Protein AF-A0A6A4CPC3-F1 (afdb_monomer)

Nearest PDB structures (foldseek):
  6tg5-assembly1_A  TM=2.763E-01  e=6.542E+00  Pseudomonas fluorescens

Foldseek 3Di:
DVPLVVVLVVLCCVQQLSVQQVKDQPDQQAADADQQDPDPDQVSLVVSLVSNCVRRRIDTDDHDVVSNVVDDSVSSNVSRNVNVVSVVVSVVVVVVVVVVPPDDDDDDD

Radius of gyration: 16.88 Å; Cα contacts (8 Å, |Δi|>4): 111; chains: 1; bounding box: 35×25×64 Å

Solvent-accessible surface area (backbone atoms only — not comparable to full-atom values): 6422 Å² total; per-residue (Å²): 128,62,62,66,59,50,49,48,54,46,44,40,64,70,36,69,66,35,42,53,34,42,54,40,78,75,65,71,74,62,60,84,62,66,78,65,71,94,59,95,44,56,68,57,34,50,51,40,40,51,51,37,32,54,27,41,32,38,41,69,45,92,52,61,65,66,68,59,66,69,48,54,56,64,56,48,46,52,51,37,48,51,49,50,61,61,45,50,66,56,49,59,48,57,59,56,55,56,73,73,62,72,75,90,79,77,89,79,136

Mean predicted aligned error: 9.09 Å

Sequence (109 aa):
MAHLHMELNNFLHEDPVMRTMQLKLLGSLSGPVQAPSSTANKLDAAIELLHLLEEAGFTTGAFDADDLFHLAIDEIRISAESLFNLLKPLRRREASERLLQTPGSLAPD

Structure (mmCIF, N/CA/C/O backbone):
data_AF-A0A6A4CPC3-F1
#
_entry.id   AF-A0A6A4CPC3-F1
#
loop_
_atom_site.group_PDB
_atom_site.id
_atom_site.type_symbol
_atom_site.label_atom_id
_atom_site.label_alt_id
_atom_site.label_comp_id
_atom_site.label_asym_id
_atom_site.label_entity_id
_atom_site.label_seq_id
_atom_site.pdbx_PDB_ins_code
_atom_site.Cartn_x
_atom_site.Cartn_y
_atom_site.Cartn_z
_atom_site.occupancy
_atom_site.B_iso_or_equiv
_atom_site.auth_seq_id
_atom_site.auth_comp_id
_atom_site.auth_asym_id
_atom_site.auth_atom_id
_atom_site.pdbx_PDB_model_num
ATOM 1 N N . MET A 1 1 ? -10.609 15.553 11.667 1.00 52.88 1 MET A N 1
ATOM 2 C CA . MET A 1 1 ? -11.156 14.191 11.855 1.00 52.88 1 MET A CA 1
ATOM 3 C C . MET A 1 1 ? -11.409 13.484 10.526 1.00 52.88 1 MET A C 1
ATOM 5 O O . MET A 1 1 ? -10.961 12.362 10.397 1.00 52.88 1 MET A O 1
ATOM 9 N N . ALA A 1 2 ? -12.012 14.126 9.513 1.00 59.66 2 ALA A N 1
ATOM 10 C CA . ALA A 1 2 ? -12.225 13.506 8.193 1.00 59.66 2 ALA A CA 1
ATOM 11 C C . ALA A 1 2 ? -11.008 13.537 7.240 1.00 59.66 2 ALA A C 1
ATOM 13 O O . ALA A 1 2 ? -10.904 12.671 6.383 1.00 59.66 2 ALA A O 1
ATOM 14 N N . HIS A 1 3 ? -10.079 14.493 7.393 1.00 71.00 3 HIS A N 1
ATOM 15 C CA . HIS A 1 3 ? -8.996 14.687 6.415 1.00 71.00 3 HIS A CA 1
ATOM 16 C C . HIS A 1 3 ? -8.073 13.472 6.282 1.00 71.00 3 HIS A C 1
ATOM 18 O O . HIS A 1 3 ? -7.847 13.030 5.173 1.00 71.00 3 HIS A O 1
ATOM 24 N N . LEU A 1 4 ? -7.599 12.885 7.389 1.00 75.19 4 LEU A N 1
ATOM 25 C CA . LEU A 1 4 ? -6.670 11.746 7.328 1.00 75.19 4 LEU A CA 1
ATOM 26 C C . LEU A 1 4 ? -7.326 10.472 6.776 1.00 75.19 4 LEU A C 1
ATOM 28 O O . LEU A 1 4 ? -6.697 9.744 6.021 1.00 75.19 4 LEU A O 1
ATOM 32 N N . HIS A 1 5 ? -8.593 10.212 7.114 1.00 77.31 5 HIS A N 1
ATOM 33 C CA . HIS A 1 5 ? -9.335 9.091 6.527 1.00 77.31 5 HIS A CA 1
ATOM 34 C C . HIS A 1 5 ? -9.624 9.319 5.040 1.00 77.31 5 HIS A C 1
ATOM 36 O O . HIS A 1 5 ? -9.551 8.380 4.256 1.00 77.31 5 HIS A O 1
ATOM 42 N N . MET A 1 6 ? -9.928 10.559 4.647 1.00 84.12 6 MET A N 1
ATOM 43 C CA . MET A 1 6 ? -10.120 10.936 3.247 1.00 84.12 6 MET A CA 1
ATOM 44 C C . MET A 1 6 ? -8.816 10.832 2.458 1.00 84.12 6 MET A C 1
ATOM 46 O O . MET A 1 6 ? -8.830 10.338 1.343 1.00 84.12 6 MET A O 1
ATOM 50 N N . GLU A 1 7 ? -7.700 11.255 3.041 1.00 87.56 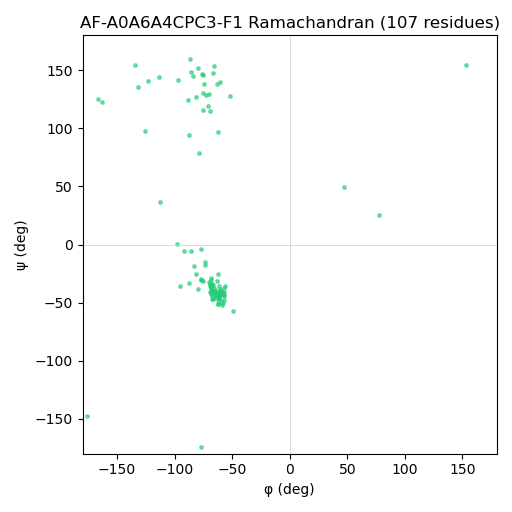7 GLU A N 1
ATOM 51 C CA . GLU A 1 7 ? -6.366 11.211 2.444 1.00 87.56 7 GLU A CA 1
ATOM 52 C C . GLU A 1 7 ? -5.865 9.774 2.306 1.00 87.56 7 GLU A C 1
ATOM 54 O O . GLU A 1 7 ? -5.376 9.406 1.244 1.00 87.56 7 GLU A O 1
ATOM 59 N N . LEU A 1 8 ? -6.103 8.929 3.316 1.00 87.06 8 LEU A N 1
ATOM 60 C CA . LEU A 1 8 ? -5.906 7.487 3.213 1.00 87.06 8 LEU A CA 1
ATOM 61 C C . LEU A 1 8 ? -6.769 6.899 2.092 1.00 87.06 8 LEU A C 1
ATOM 63 O O . LEU A 1 8 ? -6.241 6.225 1.220 1.00 87.06 8 LEU A O 1
ATOM 67 N N . ASN A 1 9 ? -8.075 7.175 2.071 1.00 86.75 9 ASN A N 1
ATOM 68 C CA . ASN A 1 9 ? -8.962 6.648 1.032 1.00 86.75 9 ASN A CA 1
ATOM 69 C C . ASN A 1 9 ? -8.565 7.129 -0.372 1.00 86.75 9 ASN A C 1
ATOM 71 O O . ASN A 1 9 ? -8.591 6.352 -1.318 1.00 86.75 9 ASN A O 1
ATOM 75 N N . ASN A 1 10 ? -8.167 8.395 -0.504 1.00 90.69 10 ASN A N 1
ATOM 76 C CA . ASN A 1 10 ? -7.650 8.959 -1.744 1.00 90.69 10 ASN A CA 1
ATOM 77 C C . ASN A 1 10 ? -6.373 8.237 -2.171 1.00 90.69 10 ASN A C 1
ATOM 79 O O . ASN A 1 10 ? -6.266 7.811 -3.311 1.00 90.69 10 ASN A O 1
ATOM 83 N N . PHE A 1 11 ? -5.442 8.020 -1.243 1.00 90.56 11 PHE A N 1
ATOM 84 C CA . PHE A 1 11 ? -4.211 7.290 -1.512 1.00 90.56 11 PHE A CA 1
ATOM 85 C C . PHE A 1 11 ? -4.477 5.854 -1.988 1.00 90.56 11 PHE A C 1
ATOM 87 O O . PHE A 1 11 ? -3.872 5.424 -2.959 1.00 90.56 11 PHE A O 1
ATOM 94 N N . LEU A 1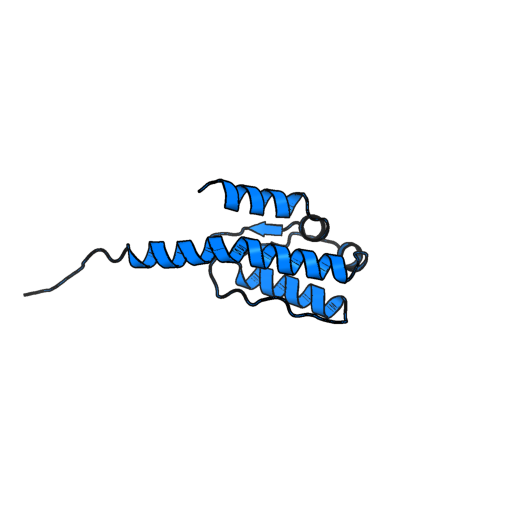 12 ? -5.443 5.143 -1.396 1.00 89.25 12 LEU A N 1
ATOM 95 C CA . LEU A 1 12 ? -5.818 3.795 -1.850 1.00 89.25 12 LEU A CA 1
ATOM 96 C C . LEU A 1 12 ? -6.371 3.760 -3.288 1.00 89.25 12 LEU A C 1
ATOM 98 O O . LEU A 1 12 ? -6.300 2.720 -3.941 1.00 89.25 12 LEU A O 1
ATOM 102 N N . HIS A 1 13 ? -6.939 4.868 -3.771 1.00 88.19 13 HIS A N 1
ATOM 103 C CA . HIS A 1 13 ? -7.514 4.977 -5.114 1.00 88.19 13 HIS A CA 1
ATOM 104 C C . HIS A 1 13 ? -6.551 5.560 -6.159 1.00 88.19 13 HIS A C 1
ATOM 106 O O . HIS A 1 13 ? -6.608 5.149 -7.319 1.00 88.19 13 HIS A O 1
ATOM 112 N N . GLU A 1 14 ? -5.706 6.510 -5.760 1.00 91.06 14 GLU A N 1
ATOM 113 C CA . GLU A 1 14 ? -4.791 7.243 -6.641 1.00 91.06 14 GLU A CA 1
ATOM 114 C C . GLU A 1 14 ? -3.449 6.525 -6.824 1.00 91.06 14 GLU A C 1
ATOM 116 O O . GLU A 1 14 ? -2.848 6.603 -7.895 1.00 91.06 14 GLU A O 1
ATOM 121 N N . ASP A 1 15 ? -2.968 5.826 -5.794 1.00 92.19 15 ASP A N 1
ATOM 122 C CA . ASP A 1 15 ? -1.675 5.157 -5.847 1.00 92.19 15 ASP A CA 1
ATOM 123 C C . ASP A 1 15 ? -1.733 3.913 -6.762 1.00 92.19 15 ASP A C 1
ATOM 125 O O . ASP A 1 15 ? -2.614 3.061 -6.584 1.00 92.19 15 ASP A O 1
ATOM 129 N N . PRO A 1 16 ? -0.811 3.774 -7.737 1.00 91.00 16 PRO A N 1
ATOM 130 C CA . PRO A 1 16 ? -0.810 2.653 -8.675 1.00 91.00 16 PRO A CA 1
ATOM 131 C C . PRO A 1 16 ? -0.731 1.292 -7.983 1.00 91.00 16 PRO A C 1
ATOM 133 O O . PRO A 1 16 ? -1.457 0.374 -8.358 1.00 91.00 16 PRO A O 1
ATOM 136 N N . VAL A 1 17 ? 0.105 1.167 -6.948 1.00 91.94 17 VAL A N 1
ATOM 137 C CA . VAL A 1 17 ? 0.302 -0.082 -6.203 1.00 91.94 17 VAL A CA 1
ATOM 138 C C . VAL A 1 17 ? -0.978 -0.433 -5.446 1.00 91.94 17 VAL A C 1
ATOM 140 O O . VAL A 1 17 ? -1.474 -1.559 -5.544 1.00 91.94 17 VAL A O 1
ATOM 143 N N . MET A 1 18 ? -1.567 0.544 -4.749 1.00 91.88 18 MET A N 1
ATOM 144 C CA . MET A 1 18 ? -2.792 0.330 -3.971 1.00 91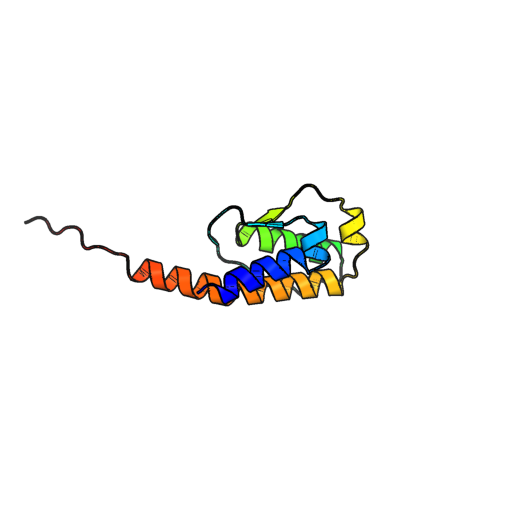.88 18 MET A CA 1
ATOM 145 C C . MET A 1 18 ? -3.990 -0.012 -4.853 1.00 91.88 18 MET A C 1
ATOM 147 O O . MET A 1 18 ? -4.804 -0.875 -4.501 1.00 91.88 18 MET A O 1
ATOM 151 N N . ARG A 1 19 ? -4.070 0.622 -6.026 1.00 90.88 19 ARG A N 1
ATOM 152 C CA . ARG A 1 19 ? -5.108 0.364 -7.018 1.00 90.88 19 ARG A CA 1
ATOM 153 C C . ARG A 1 19 ? -4.975 -1.026 -7.626 1.00 90.88 19 ARG A C 1
ATOM 155 O O . ARG A 1 19 ? -5.987 -1.722 -7.725 1.00 90.88 19 ARG A O 1
ATOM 162 N N . THR A 1 20 ? -3.760 -1.440 -7.987 1.00 91.69 20 THR A N 1
ATOM 163 C CA . THR A 1 20 ? -3.486 -2.789 -8.499 1.00 91.69 20 THR A CA 1
ATOM 164 C C . THR A 1 20 ? -3.934 -3.838 -7.491 1.00 91.69 20 THR A C 1
ATOM 166 O O . THR A 1 20 ? -4.692 -4.736 -7.839 1.00 91.69 20 THR A O 1
ATOM 169 N N . MET A 1 21 ? -3.570 -3.672 -6.217 1.00 90.00 21 MET A N 1
ATOM 170 C CA . MET A 1 21 ? -3.912 -4.620 -5.150 1.00 90.00 21 MET A CA 1
ATOM 171 C C . MET A 1 21 ? -5.367 -4.527 -4.658 1.00 90.00 21 MET A C 1
ATOM 173 O O . MET A 1 21 ? -5.784 -5.328 -3.816 1.00 90.00 21 MET A O 1
ATOM 177 N N . GLN A 1 22 ? -6.145 -3.563 -5.167 1.00 88.31 22 GLN A N 1
ATOM 178 C CA . GLN A 1 22 ? -7.545 -3.312 -4.805 1.00 88.31 22 GLN A CA 1
ATOM 179 C C . GLN A 1 22 ? -7.774 -3.309 -3.290 1.00 88.31 22 GLN A C 1
ATOM 181 O O . GLN A 1 22 ? -8.657 -4.000 -2.769 1.00 88.31 22 GLN A O 1
ATOM 186 N N . LEU A 1 23 ? -6.939 -2.557 -2.579 1.00 87.75 23 LEU A N 1
ATOM 187 C CA . LEU A 1 23 ? -6.942 -2.556 -1.125 1.00 87.75 23 LEU A CA 1
ATOM 188 C C . LEU A 1 23 ? -8.259 -2.050 -0.548 1.00 87.75 23 LEU A C 1
ATOM 190 O O . LEU A 1 23 ? -8.821 -1.046 -0.988 1.00 87.75 23 LEU A O 1
ATOM 194 N N . LYS A 1 24 ? -8.723 -2.730 0.497 1.00 83.38 24 LYS A N 1
ATOM 195 C CA . LYS A 1 24 ? -9.905 -2.340 1.261 1.00 83.38 24 LYS A CA 1
ATOM 196 C C . LYS A 1 24 ? -9.594 -2.379 2.742 1.00 83.38 24 LYS A C 1
ATOM 198 O O . LYS A 1 24 ? -9.001 -3.330 3.246 1.00 83.38 24 LYS A O 1
ATOM 203 N N . LEU A 1 25 ? -10.031 -1.347 3.449 1.00 80.69 25 LEU A N 1
ATOM 204 C CA . LEU A 1 25 ? -9.975 -1.330 4.901 1.00 80.69 25 LEU A CA 1
ATOM 205 C C . LEU A 1 25 ? -11.081 -2.248 5.440 1.00 80.69 25 LEU A C 1
ATOM 207 O O . LEU A 1 25 ? -12.262 -1.985 5.210 1.00 80.69 25 LEU A O 1
ATOM 211 N N . LEU A 1 26 ? -10.705 -3.335 6.118 1.00 71.38 26 LEU A N 1
ATOM 212 C CA . LEU A 1 26 ? -11.658 -4.346 6.592 1.00 71.38 26 LEU A CA 1
ATOM 213 C C . LEU A 1 26 ? -12.319 -3.946 7.928 1.00 71.38 26 LEU A C 1
ATOM 215 O O . LEU A 1 26 ? -13.384 -4.460 8.266 1.00 71.38 26 LEU A O 1
ATOM 219 N N . GLY A 1 27 ? -11.723 -3.005 8.674 1.00 70.44 27 GLY A N 1
ATOM 220 C CA . GLY A 1 27 ? -12.236 -2.519 9.959 1.00 70.44 27 GLY A CA 1
ATOM 221 C C . GLY A 1 27 ? -11.409 -1.376 10.562 1.00 70.44 27 GLY A C 1
ATOM 222 O O . GLY A 1 27 ? -10.861 -0.545 9.844 1.00 70.44 27 GLY A O 1
ATOM 223 N N . SER A 1 28 ? -11.326 -1.311 11.894 1.00 68.50 28 SER A N 1
ATOM 224 C CA . SER A 1 28 ? -10.456 -0.354 12.598 1.00 68.50 28 SER A CA 1
ATOM 225 C C . SER A 1 28 ? -8.987 -0.778 12.522 1.00 68.50 28 SER A C 1
ATOM 227 O O . SER A 1 28 ? -8.688 -1.970 12.590 1.00 68.50 28 SER A O 1
ATOM 229 N N . LEU A 1 29 ? -8.072 0.195 12.451 1.00 71.50 29 LEU A N 1
ATOM 230 C CA . LEU A 1 29 ? -6.625 -0.044 12.444 1.00 71.50 29 LEU A CA 1
ATOM 231 C C . LEU A 1 29 ? -6.198 -0.706 13.764 1.00 71.50 29 LEU A C 1
ATOM 233 O O . LEU A 1 29 ? -6.008 -0.033 14.779 1.00 71.50 29 LEU A O 1
ATOM 237 N N . SER A 1 30 ? -6.066 -2.031 13.770 1.00 60.00 30 SER A N 1
ATOM 238 C CA . SER A 1 30 ? -5.830 -2.813 14.984 1.00 60.00 30 SER A CA 1
ATOM 239 C C . SER A 1 30 ? -4.589 -3.685 14.842 1.00 60.00 30 SER A C 1
ATOM 241 O O . SER A 1 30 ? -4.663 -4.794 14.334 1.00 60.00 30 SER A O 1
ATOM 243 N N . GLY A 1 31 ? -3.465 -3.200 15.366 1.00 65.69 31 GLY A N 1
ATOM 244 C CA . GLY A 1 31 ? -2.202 -3.938 15.394 1.00 65.69 31 GLY A CA 1
ATOM 245 C C . GLY A 1 31 ? -0.995 -2.999 15.408 1.00 65.69 31 GLY A C 1
ATOM 246 O O . GLY A 1 31 ? -1.126 -1.835 15.010 1.00 65.69 31 GLY A O 1
ATOM 247 N N . PRO A 1 32 ? 0.169 -3.421 15.936 1.00 69.62 32 PRO A N 1
ATOM 248 C CA . PRO A 1 32 ? 1.431 -2.730 15.718 1.00 69.62 32 PRO A CA 1
ATOM 249 C C . PRO A 1 32 ? 1.845 -2.904 14.257 1.00 69.62 32 PRO A C 1
ATOM 251 O O . PRO A 1 32 ? 2.134 -4.004 13.830 1.00 69.62 32 PRO A O 1
ATOM 254 N N . VAL A 1 33 ? 1.872 -1.800 13.520 1.00 79.38 33 VAL A N 1
ATOM 255 C CA . VAL A 1 33 ? 2.357 -1.753 12.141 1.00 79.38 33 VAL A CA 1
ATOM 256 C C . VAL A 1 33 ? 3.864 -1.479 12.164 1.00 79.38 33 VAL A C 1
ATOM 258 O O . VAL A 1 33 ? 4.283 -0.491 12.785 1.00 79.38 33 VAL A O 1
ATOM 261 N N . GLN A 1 34 ? 4.655 -2.342 11.537 1.00 82.06 34 GLN A N 1
ATOM 262 C CA . GLN A 1 34 ? 6.094 -2.208 11.314 1.00 82.06 34 GLN A CA 1
ATOM 263 C C . GLN A 1 34 ? 6.369 -1.272 10.130 1.00 82.06 34 GLN A C 1
ATOM 265 O O . GLN A 1 34 ? 5.555 -1.132 9.223 1.00 82.06 34 GLN A O 1
ATOM 270 N N . ALA A 1 35 ? 7.519 -0.596 10.140 1.00 84.56 35 ALA A N 1
ATOM 271 C CA . ALA A 1 35 ? 7.941 0.176 8.976 1.00 84.56 35 ALA A CA 1
ATOM 272 C C . ALA A 1 35 ? 8.438 -0.787 7.884 1.00 84.56 35 ALA A C 1
ATOM 274 O O . ALA A 1 35 ? 9.186 -1.709 8.224 1.00 84.56 35 ALA A O 1
ATOM 275 N N . PRO A 1 36 ? 8.087 -0.567 6.604 1.00 83.12 36 PRO A N 1
ATOM 276 C CA . PRO A 1 36 ? 8.705 -1.313 5.516 1.00 83.12 36 PRO A CA 1
ATOM 277 C C . PRO A 1 36 ? 10.215 -1.043 5.511 1.00 83.12 36 PRO A C 1
ATOM 279 O O . PRO A 1 36 ? 10.671 0.075 5.778 1.00 83.12 36 PRO A O 1
ATOM 282 N N . SER A 1 37 ? 10.998 -2.082 5.257 1.00 81.38 37 SER A N 1
ATOM 283 C CA . SER A 1 37 ? 12.444 -2.019 5.157 1.00 81.38 37 SER A CA 1
ATOM 284 C C . SER A 1 37 ? 12.885 -1.656 3.735 1.00 81.38 37 SER A C 1
ATOM 286 O O . SER A 1 37 ? 12.155 -1.736 2.745 1.00 81.38 37 SER A O 1
ATOM 288 N N . SER A 1 38 ? 14.121 -1.173 3.620 1.00 77.94 38 SER A N 1
ATOM 289 C CA . SER A 1 38 ? 14.719 -0.856 2.325 1.00 77.94 38 SER A CA 1
ATOM 290 C C . SER A 1 38 ? 15.209 -2.143 1.662 1.00 77.94 38 SER A C 1
ATOM 292 O O . SER A 1 38 ? 16.406 -2.436 1.683 1.00 77.94 38 SER A O 1
ATOM 294 N N . THR A 1 39 ? 14.295 -2.908 1.075 1.00 82.69 39 THR A N 1
ATOM 295 C CA . THR A 1 39 ? 14.633 -4.133 0.346 1.00 82.69 39 THR A CA 1
ATOM 296 C C . THR A 1 39 ? 15.231 -3.819 -1.029 1.00 82.69 39 THR A C 1
ATOM 298 O O . THR A 1 39 ? 14.893 -2.828 -1.678 1.00 82.69 39 THR A O 1
ATOM 301 N N . ALA A 1 40 ? 16.164 -4.663 -1.480 1.00 85.69 40 ALA A N 1
ATOM 302 C CA . ALA A 1 40 ? 16.799 -4.548 -2.799 1.00 85.69 40 ALA A CA 1
ATOM 303 C C . ALA A 1 40 ? 16.076 -5.367 -3.887 1.00 85.69 40 ALA A C 1
ATOM 305 O O . ALA A 1 40 ? 16.437 -5.302 -5.061 1.00 85.69 40 ALA A O 1
ATOM 306 N N . ASN A 1 41 ? 15.072 -6.153 -3.496 1.00 89.81 41 ASN A N 1
ATOM 307 C CA . ASN A 1 41 ? 14.361 -7.096 -4.346 1.00 89.81 41 ASN A CA 1
ATOM 308 C C . ASN A 1 41 ? 12.857 -6.792 -4.350 1.00 89.81 41 ASN A C 1
ATOM 310 O O . ASN A 1 41 ? 12.274 -6.486 -3.311 1.00 89.81 41 ASN A O 1
ATOM 314 N N . LYS A 1 42 ? 12.223 -6.917 -5.521 1.00 89.75 42 LYS A N 1
ATOM 315 C CA . LYS A 1 42 ? 10.797 -6.608 -5.709 1.00 89.75 42 LYS A CA 1
ATOM 316 C C . LYS A 1 42 ? 9.886 -7.507 -4.878 1.00 89.75 42 LYS A C 1
ATOM 318 O O . LYS A 1 42 ? 8.925 -7.015 -4.302 1.00 89.75 42 LYS A O 1
ATOM 323 N N . LEU A 1 43 ? 10.185 -8.807 -4.817 1.00 91.31 43 LEU A N 1
ATOM 324 C CA . LEU A 1 43 ? 9.368 -9.749 -4.048 1.00 91.31 43 LEU A CA 1
ATOM 325 C C . LEU A 1 43 ? 9.411 -9.406 -2.559 1.00 91.31 43 LEU A C 1
ATOM 327 O O . LEU A 1 43 ? 8.368 -9.375 -1.921 1.00 91.31 43 LEU A O 1
ATOM 331 N N . ASP A 1 44 ? 10.591 -9.085 -2.034 1.00 91.50 44 ASP A N 1
ATOM 332 C CA . ASP A 1 44 ? 10.738 -8.715 -0.627 1.00 91.50 44 ASP A CA 1
ATOM 333 C C . ASP A 1 44 ? 9.998 -7.401 -0.328 1.00 91.50 44 ASP A C 1
ATOM 335 O O . ASP A 1 44 ? 9.287 -7.320 0.668 1.00 91.50 44 ASP A O 1
ATOM 339 N N . ALA A 1 45 ? 10.062 -6.407 -1.226 1.00 90.94 45 ALA A N 1
ATOM 340 C CA . ALA A 1 45 ? 9.265 -5.180 -1.114 1.00 90.94 45 ALA A CA 1
ATOM 341 C C . ALA A 1 45 ? 7.750 -5.461 -1.102 1.00 90.94 45 ALA A C 1
ATOM 343 O O . ALA A 1 45 ? 7.016 -4.885 -0.301 1.00 90.94 45 ALA A O 1
ATOM 344 N N . ALA A 1 46 ? 7.278 -6.361 -1.970 1.00 90.31 46 ALA A N 1
ATOM 345 C CA . ALA A 1 46 ? 5.870 -6.744 -2.035 1.00 90.31 46 ALA A CA 1
ATOM 346 C C . ALA A 1 46 ? 5.421 -7.531 -0.791 1.00 90.31 46 ALA A C 1
ATOM 348 O O . ALA A 1 46 ? 4.330 -7.290 -0.278 1.00 90.31 46 ALA A O 1
ATOM 349 N N . ILE A 1 47 ? 6.258 -8.439 -0.277 1.00 90.38 47 ILE A N 1
ATOM 350 C CA . ILE A 1 47 ? 5.996 -9.182 0.965 1.00 90.38 47 ILE A CA 1
ATOM 351 C C . ILE A 1 47 ? 5.891 -8.218 2.147 1.00 90.38 47 ILE A C 1
ATOM 353 O O . ILE A 1 47 ? 4.967 -8.328 2.948 1.00 90.38 47 ILE A O 1
ATOM 357 N N . GLU A 1 48 ? 6.795 -7.247 2.249 1.00 90.81 48 GLU A N 1
ATOM 358 C CA . GLU A 1 48 ? 6.730 -6.248 3.313 1.00 90.81 48 GLU A CA 1
ATOM 359 C C . GLU A 1 48 ? 5.494 -5.362 3.220 1.00 90.81 48 GLU A C 1
ATOM 361 O O . GLU A 1 48 ? 4.875 -5.075 4.244 1.00 90.81 48 GLU A O 1
ATOM 366 N N . LEU A 1 49 ? 5.089 -4.977 2.007 1.00 89.50 49 LEU A N 1
ATOM 367 C CA . LEU A 1 49 ? 3.827 -4.278 1.797 1.00 89.50 49 LEU A CA 1
ATOM 368 C C . LEU A 1 49 ? 2.633 -5.136 2.245 1.00 89.50 49 LEU A C 1
ATOM 370 O O . LEU A 1 49 ? 1.745 -4.634 2.925 1.00 89.50 49 LEU A O 1
ATOM 374 N N . LEU A 1 50 ? 2.609 -6.429 1.921 1.00 88.94 50 LEU A N 1
ATOM 375 C CA . LEU A 1 50 ? 1.544 -7.337 2.357 1.00 88.94 50 LEU A CA 1
ATOM 376 C C . LEU A 1 50 ? 1.492 -7.488 3.883 1.00 88.94 50 LEU A C 1
ATOM 378 O O . LEU A 1 50 ? 0.409 -7.392 4.458 1.00 88.94 50 LEU A O 1
ATOM 382 N N . HIS A 1 51 ? 2.640 -7.653 4.545 1.00 88.62 51 HIS A N 1
ATOM 383 C CA . HIS A 1 51 ? 2.702 -7.693 6.009 1.00 88.62 51 HIS A CA 1
ATOM 384 C C . HIS A 1 51 ? 2.209 -6.382 6.635 1.00 88.62 51 HIS A C 1
ATOM 386 O O . HIS A 1 51 ? 1.418 -6.406 7.575 1.00 88.62 51 HIS A O 1
ATOM 392 N N . LEU A 1 52 ? 2.612 -5.234 6.078 1.00 88.50 52 LEU A N 1
ATOM 393 C CA . LEU A 1 52 ? 2.150 -3.913 6.511 1.00 88.50 52 LEU A CA 1
ATOM 394 C C . LEU A 1 52 ? 0.619 -3.800 6.442 1.00 88.50 52 LEU A C 1
ATOM 396 O O . LEU A 1 52 ? -0.013 -3.259 7.351 1.00 88.50 52 LEU A O 1
ATOM 400 N N . LEU A 1 53 ? 0.026 -4.303 5.357 1.00 87.56 53 LEU A N 1
ATOM 401 C CA . LEU A 1 53 ? -1.417 -4.300 5.136 1.00 87.56 53 LEU A CA 1
ATOM 402 C C . LEU A 1 53 ? -2.144 -5.189 6.142 1.00 87.56 53 LEU A C 1
ATOM 404 O O . LEU A 1 53 ? -3.121 -4.740 6.741 1.00 87.56 53 LEU A O 1
ATOM 408 N N . GLU A 1 54 ? -1.647 -6.403 6.365 1.00 84.88 54 GLU A N 1
ATOM 409 C CA . GLU A 1 54 ? -2.200 -7.341 7.341 1.00 84.88 54 GLU A CA 1
ATOM 410 C C . GLU A 1 54 ? -2.169 -6.757 8.763 1.00 84.88 54 GLU A C 1
ATOM 412 O O . GLU A 1 54 ? -3.201 -6.710 9.436 1.00 84.88 54 GLU A O 1
ATOM 417 N N . GLU A 1 55 ? -1.026 -6.213 9.194 1.00 86.06 55 GLU A N 1
ATOM 418 C CA . GLU A 1 55 ? -0.863 -5.582 10.513 1.00 86.06 55 GLU A CA 1
ATOM 419 C C . GLU A 1 55 ? -1.756 -4.349 10.704 1.00 86.06 55 GLU A C 1
ATOM 421 O O . GLU A 1 55 ? -2.177 -4.027 11.820 1.00 86.06 55 GLU A O 1
ATOM 426 N N . ALA A 1 56 ? -2.034 -3.633 9.616 1.00 82.62 56 ALA A N 1
ATOM 427 C CA . ALA A 1 56 ? -2.902 -2.468 9.621 1.00 82.62 56 ALA A CA 1
ATOM 428 C C . ALA A 1 56 ? -4.394 -2.817 9.455 1.00 82.62 56 ALA A C 1
ATOM 430 O O . ALA A 1 56 ? -5.234 -1.928 9.598 1.00 82.62 56 ALA A O 1
ATOM 431 N N . GLY A 1 57 ? -4.748 -4.084 9.214 1.00 85.06 57 GLY A N 1
ATOM 432 C CA . GLY A 1 57 ? -6.135 -4.524 9.035 1.00 85.06 57 GLY A CA 1
ATOM 433 C C . GLY A 1 57 ? -6.720 -4.208 7.653 1.00 85.06 57 GLY A C 1
ATOM 434 O O . GLY A 1 57 ? -7.940 -4.066 7.505 1.00 85.06 57 GLY A O 1
ATOM 435 N N . PHE A 1 58 ? -5.866 -4.076 6.637 1.00 87.38 58 PHE A N 1
ATOM 436 C CA . PHE A 1 58 ? -6.283 -4.041 5.240 1.00 87.38 58 PHE A CA 1
ATOM 437 C C . PHE A 1 58 ? -6.399 -5.451 4.682 1.00 87.38 58 PHE A C 1
ATOM 439 O O . PHE A 1 58 ? -5.657 -6.361 5.040 1.00 87.38 58 PHE A O 1
ATOM 446 N N . THR A 1 59 ? -7.325 -5.606 3.746 1.00 84.69 59 THR A N 1
ATOM 447 C CA . THR A 1 59 ? -7.401 -6.779 2.886 1.00 84.69 59 THR A CA 1
ATOM 448 C C . THR A 1 59 ? -7.094 -6.366 1.455 1.00 84.69 59 THR A C 1
ATOM 450 O O . THR A 1 59 ? -7.449 -5.265 1.022 1.00 84.69 59 THR A O 1
ATOM 453 N N . THR A 1 60 ? -6.420 -7.241 0.722 1.00 86.56 60 THR A N 1
ATOM 454 C CA . THR A 1 60 ? -6.232 -7.102 -0.719 1.00 86.56 60 THR A CA 1
ATOM 455 C C . THR A 1 60 ? -7.452 -7.664 -1.445 1.00 86.56 60 THR A C 1
ATOM 457 O O . THR A 1 60 ? -8.082 -8.625 -0.999 1.00 86.56 60 THR A O 1
ATOM 460 N N . GLY A 1 61 ? -7.819 -7.050 -2.568 1.00 86.62 61 GLY A N 1
ATOM 461 C CA . GLY A 1 61 ? -8.780 -7.649 -3.488 1.00 86.62 61 GLY A CA 1
ATOM 462 C C . GLY A 1 61 ? -8.134 -8.757 -4.321 1.00 86.62 61 GLY A C 1
ATOM 463 O O . GLY A 1 61 ? -6.974 -9.114 -4.130 1.00 86.62 61 GLY A O 1
ATOM 464 N N . ALA A 1 62 ? -8.880 -9.296 -5.283 1.00 87.19 62 ALA A N 1
ATOM 465 C CA . ALA A 1 62 ? -8.274 -10.131 -6.312 1.00 87.19 62 ALA A CA 1
ATOM 466 C C . ALA A 1 62 ? -7.442 -9.236 -7.243 1.00 87.19 62 ALA A C 1
ATOM 468 O O . ALA A 1 62 ? -7.997 -8.334 -7.870 1.00 87.19 62 ALA A O 1
ATOM 469 N N . PHE A 1 63 ? -6.137 -9.483 -7.323 1.00 88.00 63 PHE A N 1
ATOM 470 C CA . PHE A 1 63 ? -5.219 -8.768 -8.208 1.00 88.00 63 PHE A CA 1
ATOM 471 C C . PHE A 1 63 ? -4.292 -9.743 -8.931 1.00 88.00 63 PHE A C 1
ATOM 473 O O . PHE A 1 63 ? -4.047 -10.846 -8.435 1.00 88.00 63 PHE A O 1
ATOM 480 N N . ASP A 1 64 ? -3.793 -9.339 -10.099 1.00 90.69 64 ASP A N 1
ATOM 481 C CA . ASP A 1 64 ? -2.743 -10.078 -10.792 1.00 90.69 64 ASP A CA 1
ATOM 482 C C . ASP A 1 64 ? -1.388 -9.720 -10.177 1.00 90.69 64 ASP A C 1
ATOM 484 O O . ASP A 1 64 ? -1.030 -8.546 -10.048 1.00 90.69 64 ASP A O 1
ATOM 488 N N . ALA A 1 65 ? -0.629 -10.737 -9.775 1.00 89.75 65 ALA A N 1
ATOM 489 C CA . ALA A 1 65 ? 0.719 -10.520 -9.284 1.00 89.75 65 ALA A CA 1
ATOM 490 C C . ALA A 1 65 ? 1.600 -9.899 -10.377 1.00 89.75 65 ALA A C 1
ATOM 492 O O . ALA A 1 65 ? 2.417 -9.042 -10.053 1.00 89.75 65 ALA A O 1
ATOM 493 N N . ASP A 1 66 ? 1.420 -10.267 -11.651 1.00 91.81 66 ASP A N 1
ATOM 494 C CA . ASP A 1 66 ? 2.225 -9.720 -12.747 1.00 91.81 66 ASP A CA 1
ATOM 495 C C . ASP A 1 66 ? 2.064 -8.199 -12.856 1.00 91.81 66 ASP A C 1
ATOM 497 O O . ASP A 1 66 ? 3.067 -7.495 -12.949 1.00 91.81 66 ASP A O 1
ATOM 501 N N . ASP A 1 67 ? 0.842 -7.676 -12.692 1.00 91.62 67 ASP A N 1
ATOM 502 C CA . ASP A 1 67 ? 0.574 -6.231 -12.669 1.00 91.62 67 ASP A CA 1
ATOM 503 C C . ASP A 1 67 ? 1.337 -5.526 -11.534 1.00 91.62 67 ASP A C 1
ATOM 505 O O . ASP A 1 67 ? 1.893 -4.445 -11.729 1.00 91.62 67 ASP A O 1
ATOM 509 N N . LEU A 1 68 ? 1.412 -6.146 -10.347 1.00 90.44 68 LEU A N 1
ATOM 510 C CA . LEU A 1 68 ? 2.183 -5.618 -9.215 1.00 90.44 68 LEU A CA 1
ATOM 511 C C . LEU A 1 68 ? 3.694 -5.676 -9.488 1.00 90.44 68 LEU A C 1
ATOM 513 O O . LEU A 1 68 ? 4.412 -4.721 -9.198 1.00 90.44 68 LEU A O 1
ATOM 517 N N . PHE A 1 69 ? 4.191 -6.774 -10.064 1.00 90.31 69 PHE A N 1
ATOM 518 C CA . PHE A 1 69 ? 5.612 -6.950 -10.387 1.00 90.31 69 PHE A CA 1
ATOM 519 C C . PHE A 1 69 ? 6.070 -6.125 -11.600 1.00 90.31 69 PHE A C 1
ATOM 521 O O . PHE A 1 69 ? 7.279 -5.879 -11.746 1.00 90.31 69 PHE A O 1
ATOM 528 N N . HIS A 1 70 ? 5.135 -5.657 -12.430 1.00 92.94 70 HIS A N 1
ATOM 529 C CA . HIS A 1 70 ? 5.394 -4.728 -13.528 1.00 92.94 70 HIS A CA 1
ATOM 530 C C . HIS A 1 70 ? 5.794 -3.335 -13.026 1.00 92.94 70 HIS A C 1
ATOM 532 O O . HIS A 1 70 ? 6.587 -2.654 -13.680 1.00 92.94 70 HIS A O 1
ATOM 538 N N . LEU A 1 71 ? 5.315 -2.939 -11.842 1.00 91.56 71 LEU A N 1
ATOM 539 C CA . LEU A 1 71 ? 5.681 -1.678 -11.195 1.00 91.56 71 LEU A CA 1
ATOM 540 C C . LEU A 1 71 ? 7.160 -1.666 -10.789 1.00 91.56 71 LEU A C 1
ATOM 542 O O . LEU A 1 71 ? 7.796 -2.707 -10.564 1.00 91.56 71 LEU A O 1
ATOM 546 N N . ALA A 1 72 ? 7.750 -0.476 -10.711 1.00 92.69 72 ALA A N 1
ATOM 547 C CA . ALA A 1 72 ? 9.120 -0.319 -10.249 1.00 92.69 72 ALA A CA 1
ATOM 548 C C . ALA A 1 72 ? 9.238 -0.696 -8.764 1.00 92.69 72 ALA A C 1
ATOM 550 O O . ALA A 1 72 ? 8.327 -0.474 -7.968 1.00 92.69 72 ALA A O 1
ATOM 551 N N . ILE A 1 73 ? 10.397 -1.235 -8.365 1.00 91.25 73 ILE A N 1
ATOM 552 C CA . ILE A 1 73 ? 10.653 -1.543 -6.947 1.00 91.25 73 ILE A CA 1
ATOM 553 C C . ILE A 1 73 ? 10.503 -0.292 -6.074 1.00 91.25 73 ILE A C 1
ATOM 555 O O . ILE A 1 73 ? 9.967 -0.366 -4.971 1.00 91.25 73 ILE A O 1
ATOM 559 N N . ASP A 1 74 ? 10.935 0.858 -6.591 1.00 91.38 74 ASP A N 1
ATOM 560 C CA . ASP A 1 74 ? 10.836 2.130 -5.887 1.00 91.38 74 ASP A CA 1
ATOM 561 C C . ASP A 1 74 ? 9.380 2.573 -5.726 1.00 91.38 74 ASP A C 1
ATOM 563 O O . ASP A 1 74 ? 9.049 3.105 -4.675 1.00 91.38 74 ASP A O 1
ATOM 567 N N . GLU A 1 75 ? 8.492 2.287 -6.688 1.00 91.94 75 GLU A N 1
ATOM 568 C CA . GLU A 1 75 ? 7.055 2.561 -6.541 1.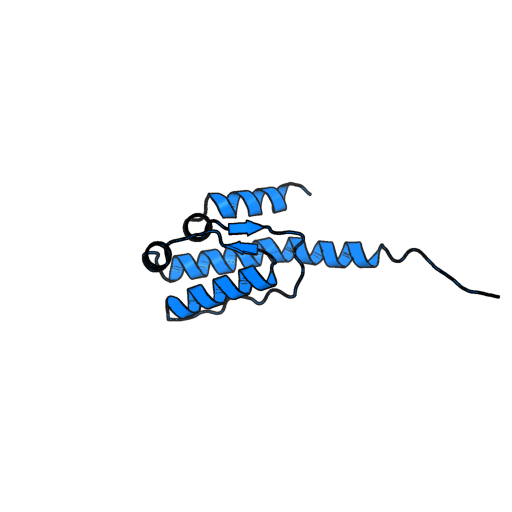00 91.94 75 GLU A CA 1
ATOM 569 C C . GLU A 1 75 ? 6.473 1.758 -5.376 1.00 91.94 75 GLU A C 1
ATOM 571 O O . GLU A 1 75 ? 5.917 2.347 -4.457 1.00 91.94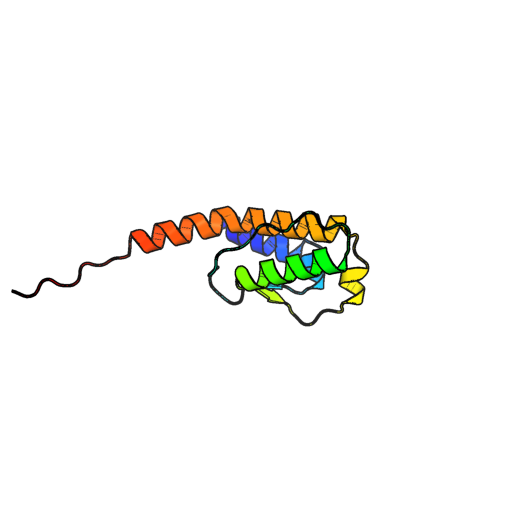 75 GLU A O 1
ATOM 576 N N . ILE A 1 76 ? 6.705 0.440 -5.329 1.00 91.25 76 ILE A N 1
ATOM 577 C CA . ILE A 1 76 ? 6.222 -0.423 -4.234 1.00 91.25 76 ILE A CA 1
ATOM 578 C C . ILE A 1 76 ? 6.727 0.078 -2.872 1.00 91.25 76 ILE A C 1
ATOM 580 O O . ILE A 1 76 ? 5.963 0.164 -1.909 1.00 91.25 76 ILE A O 1
ATOM 584 N N . ARG A 1 77 ? 8.010 0.449 -2.791 1.00 90.44 77 ARG A N 1
ATOM 585 C CA . ARG A 1 77 ? 8.634 0.940 -1.554 1.00 90.44 77 ARG A CA 1
ATOM 586 C C . ARG A 1 77 ? 8.090 2.299 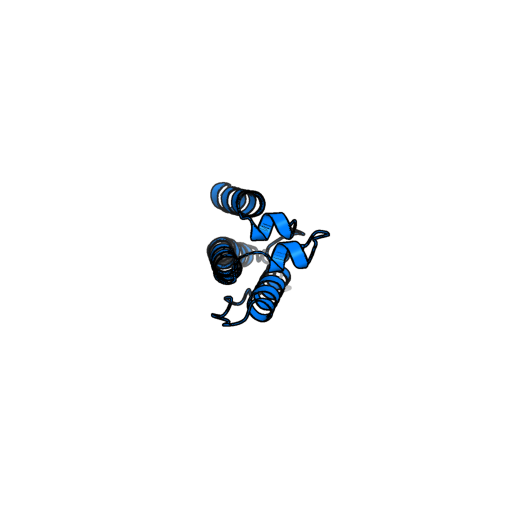-1.120 1.00 90.44 77 ARG A C 1
ATOM 588 O O . ARG A 1 77 ? 7.759 2.469 0.052 1.00 90.44 77 ARG A O 1
ATOM 595 N N . ILE A 1 78 ? 7.982 3.249 -2.048 1.00 91.69 78 ILE A N 1
ATOM 596 C CA . ILE A 1 78 ? 7.436 4.587 -1.785 1.00 91.69 78 ILE A CA 1
ATOM 597 C C . ILE A 1 78 ? 5.976 4.473 -1.346 1.00 91.69 78 ILE A C 1
ATOM 599 O O . ILE A 1 78 ? 5.579 5.130 -0.380 1.00 91.69 78 ILE A O 1
ATOM 603 N N . SER A 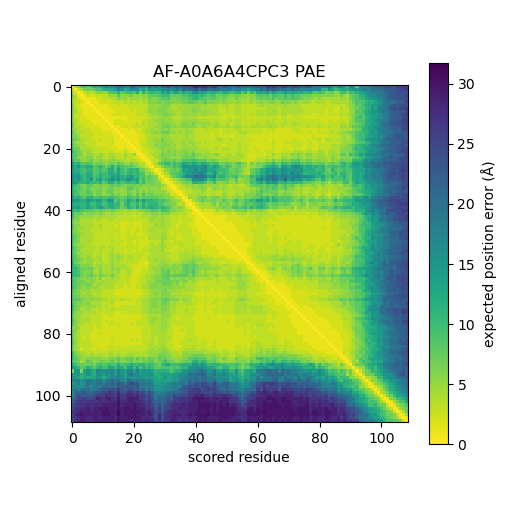1 79 ? 5.185 3.619 -1.998 1.00 92.00 79 SER A N 1
ATOM 604 C CA . SER A 1 79 ? 3.786 3.398 -1.638 1.00 92.00 79 SER A CA 1
ATOM 605 C C . SER A 1 79 ? 3.648 2.767 -0.250 1.00 92.00 79 SER A C 1
ATOM 607 O O . SER A 1 79 ? 2.832 3.228 0.553 1.00 92.00 79 SER A O 1
ATOM 609 N N . ALA A 1 80 ? 4.486 1.781 0.088 1.00 90.25 80 ALA A N 1
ATOM 610 C CA . ALA A 1 80 ? 4.525 1.177 1.420 1.00 90.25 80 ALA A CA 1
ATOM 611 C C . ALA A 1 80 ? 4.890 2.201 2.511 1.00 90.25 80 ALA A C 1
ATOM 613 O O . ALA A 1 80 ? 4.231 2.282 3.551 1.00 90.25 80 ALA A O 1
ATOM 614 N N . GLU A 1 81 ? 5.916 3.022 2.278 1.00 91.19 81 GLU A N 1
ATOM 615 C CA . GLU A 1 81 ? 6.342 4.048 3.234 1.00 91.19 81 GLU A CA 1
ATOM 616 C C . GLU A 1 81 ? 5.275 5.141 3.406 1.00 91.19 81 GLU A C 1
ATOM 618 O O . GLU A 1 81 ? 4.985 5.578 4.526 1.00 91.19 81 GLU A O 1
ATOM 623 N N . SER A 1 82 ? 4.644 5.549 2.304 1.00 91.44 82 SER A N 1
ATOM 624 C CA . SER A 1 82 ? 3.563 6.537 2.300 1.00 91.44 82 SER A CA 1
ATOM 625 C C . SER A 1 82 ? 2.353 6.025 3.079 1.00 91.44 82 SER A C 1
ATOM 627 O O . SER A 1 82 ? 1.835 6.739 3.942 1.00 91.44 82 SER A O 1
ATOM 629 N N . LEU A 1 83 ? 1.970 4.759 2.877 1.00 89.50 83 LEU A N 1
ATOM 630 C CA . LEU A 1 83 ? 0.924 4.107 3.662 1.00 89.50 83 LEU A CA 1
ATOM 631 C C . LEU A 1 83 ? 1.267 4.111 5.152 1.00 89.50 83 LEU A C 1
ATOM 633 O O . LEU A 1 83 ? 0.471 4.565 5.973 1.00 89.50 83 LEU A O 1
ATOM 637 N N . PHE A 1 84 ? 2.471 3.673 5.519 1.00 88.81 84 PHE A N 1
ATOM 638 C CA . PHE A 1 84 ? 2.912 3.655 6.912 1.00 88.81 84 PHE A CA 1
ATOM 639 C C . PHE A 1 84 ? 2.845 5.047 7.566 1.00 88.81 84 PHE A C 1
ATOM 641 O O . PHE A 1 84 ? 2.396 5.190 8.710 1.00 88.81 84 PHE A O 1
ATOM 648 N N . ASN A 1 85 ? 3.240 6.093 6.838 1.00 88.50 85 ASN A N 1
ATOM 649 C CA . ASN A 1 85 ? 3.183 7.472 7.318 1.00 88.50 85 ASN A CA 1
ATOM 650 C C . ASN A 1 85 ? 1.749 7.994 7.491 1.00 88.50 85 ASN A C 1
ATOM 652 O O . ASN A 1 85 ? 1.501 8.714 8.461 1.00 88.50 85 ASN A O 1
ATOM 656 N N . LEU A 1 86 ? 0.804 7.587 6.638 1.00 87.44 86 LEU A N 1
ATOM 657 C CA . LEU A 1 86 ? -0.624 7.892 6.798 1.00 87.44 86 LEU A CA 1
ATOM 658 C C . LEU A 1 86 ? -1.243 7.157 7.999 1.00 87.44 86 LEU A C 1
ATOM 660 O O . LEU A 1 86 ? -2.093 7.707 8.703 1.00 87.44 86 LEU A O 1
ATOM 664 N N . LEU A 1 87 ? -0.776 5.942 8.296 1.00 83.75 87 LEU A N 1
ATOM 665 C CA . LEU A 1 87 ? -1.275 5.125 9.408 1.00 83.75 87 LEU A CA 1
ATOM 666 C C . LEU A 1 87 ? -0.757 5.573 10.785 1.00 83.75 87 LEU A C 1
ATOM 668 O O . LEU A 1 87 ? -1.467 5.434 11.785 1.00 83.75 87 LEU A O 1
ATOM 672 N N . LYS A 1 88 ? 0.452 6.147 10.866 1.00 81.31 88 LYS A N 1
ATOM 673 C CA . LYS A 1 88 ? 1.046 6.680 12.114 1.00 81.31 88 LYS A CA 1
ATOM 674 C C . LYS A 1 88 ? 0.107 7.605 12.914 1.00 81.31 88 LYS A C 1
ATOM 676 O O . LYS A 1 88 ? -0.112 7.332 14.100 1.00 81.31 88 LYS A O 1
ATOM 681 N N . PRO A 1 89 ? -0.419 8.710 12.345 1.00 77.31 89 PRO A N 1
ATOM 682 C CA . PRO A 1 89 ? -1.268 9.638 13.086 1.00 77.31 89 PRO A CA 1
ATOM 683 C C . PRO A 1 89 ? -2.641 9.046 13.411 1.00 77.31 89 PRO A C 1
ATOM 685 O O . PRO A 1 89 ? -3.180 9.357 14.474 1.00 77.31 89 PRO A O 1
ATOM 688 N N . LEU A 1 90 ? -3.176 8.177 12.544 1.00 73.88 90 LEU A N 1
ATOM 689 C CA . LEU A 1 90 ? -4.447 7.494 12.777 1.00 73.88 90 LEU A CA 1
ATOM 690 C C . LEU A 1 90 ? -4.349 6.606 14.028 1.00 73.88 90 LEU A C 1
ATOM 692 O O . LEU A 1 90 ? -5.102 6.800 14.977 1.00 73.88 90 LEU A O 1
ATOM 696 N N . ARG A 1 91 ? -3.323 5.749 14.130 1.00 67.75 91 ARG A N 1
ATOM 697 C CA . ARG A 1 91 ? -3.150 4.853 15.293 1.00 67.75 91 ARG A CA 1
ATOM 698 C C . ARG A 1 91 ? -2.773 5.557 16.596 1.00 67.75 91 ARG A C 1
ATOM 700 O O . ARG A 1 91 ? -3.228 5.142 17.662 1.00 67.75 91 ARG A O 1
ATOM 707 N N . ARG A 1 92 ? -1.962 6.627 16.546 1.00 59.38 92 ARG A N 1
ATOM 708 C CA . ARG A 1 92 ? -1.614 7.414 17.751 1.00 59.38 92 ARG A CA 1
ATOM 709 C C . ARG A 1 92 ? -2.871 7.921 18.462 1.00 59.38 92 ARG A C 1
ATOM 711 O O . ARG A 1 92 ? -2.886 7.990 19.686 1.00 59.38 92 ARG A O 1
ATOM 718 N N . ARG A 1 93 ? -3.908 8.271 17.703 1.00 57.19 93 ARG A N 1
ATOM 719 C CA . ARG A 1 93 ? -5.140 8.837 18.247 1.00 57.19 93 ARG A CA 1
ATOM 720 C C . ARG A 1 93 ? -6.076 7.774 18.830 1.00 57.19 93 ARG A C 1
ATOM 722 O O . ARG A 1 93 ? -6.615 7.992 19.910 1.00 57.19 93 ARG A O 1
ATOM 729 N N . GLU A 1 94 ? -6.172 6.611 18.191 1.00 53.69 94 GLU A N 1
ATOM 730 C CA . GLU A 1 94 ? -6.974 5.459 18.649 1.00 53.69 94 GLU A CA 1
ATOM 731 C C . GLU A 1 94 ? -6.489 4.952 20.024 1.00 53.69 94 GLU A C 1
ATOM 733 O O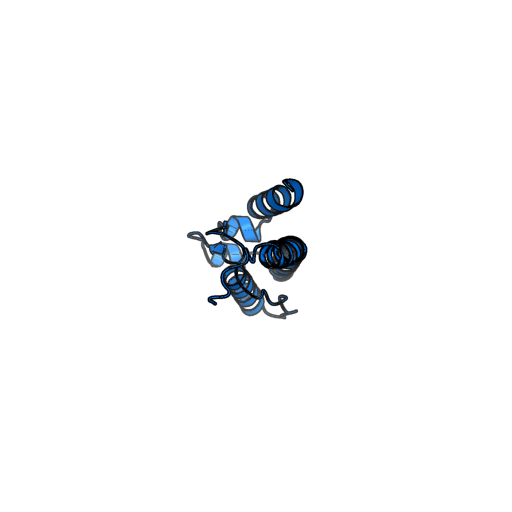 . GLU A 1 94 ? -7.280 4.626 20.913 1.00 53.69 94 GLU A O 1
ATOM 738 N N . ALA A 1 95 ? -5.167 4.959 20.241 1.00 52.59 95 ALA A N 1
ATOM 739 C CA . ALA A 1 95 ? -4.560 4.613 21.526 1.00 52.59 95 ALA A CA 1
ATOM 740 C C . ALA A 1 95 ? -4.882 5.637 22.634 1.00 52.59 95 ALA A C 1
ATOM 742 O O . ALA A 1 95 ? -5.070 5.257 23.789 1.00 52.59 95 ALA A O 1
ATOM 743 N N . SER A 1 96 ? -4.980 6.928 22.295 1.00 51.44 96 SER A N 1
ATOM 744 C CA . SER A 1 96 ? -5.347 7.982 23.251 1.00 51.44 96 SER A CA 1
ATOM 745 C C . SER A 1 96 ? -6.842 7.995 23.586 1.00 51.44 96 SER A C 1
ATOM 747 O O . SER A 1 96 ? -7.200 8.324 24.713 1.00 51.44 96 SER A O 1
ATOM 749 N N . GLU A 1 97 ? -7.717 7.604 22.656 1.00 51.44 97 GLU A N 1
ATOM 750 C CA . GLU A 1 97 ? -9.167 7.541 22.898 1.00 51.44 97 GLU A CA 1
ATOM 751 C C . GLU A 1 97 ? -9.576 6.312 23.731 1.00 51.44 97 GLU A C 1
ATOM 753 O O . GLU A 1 97 ? -10.505 6.405 24.535 1.00 51.44 97 GLU A O 1
ATOM 758 N N . ARG A 1 98 ? -8.837 5.192 23.648 1.00 50.16 98 ARG A N 1
ATOM 759 C CA . ARG A 1 98 ? -9.036 4.031 24.541 1.00 50.16 98 ARG A CA 1
ATOM 760 C C . ARG A 1 98 ? -8.648 4.297 25.998 1.00 50.16 98 ARG A C 1
ATOM 762 O O . ARG A 1 98 ? -9.267 3.736 26.895 1.00 50.16 98 ARG A O 1
ATOM 769 N N . LEU A 1 99 ? -7.676 5.175 26.251 1.00 54.91 99 LEU A N 1
ATOM 770 C CA . LEU A 1 99 ? -7.267 5.556 27.612 1.00 54.91 99 LEU A CA 1
ATOM 771 C C . LEU A 1 99 ? -8.280 6.469 28.326 1.00 54.91 99 LEU A C 1
ATOM 773 O O . LEU A 1 99 ? -8.212 6.612 29.542 1.00 54.91 99 LEU A O 1
ATOM 777 N N . LEU A 1 100 ? -9.231 7.060 27.597 1.00 55.22 100 LEU A N 1
ATOM 778 C CA . LEU A 1 100 ? -10.311 7.882 28.158 1.00 55.22 100 LEU A CA 1
ATOM 779 C C . LEU A 1 100 ? -11.632 7.102 28.321 1.00 55.22 100 LEU A C 1
ATOM 781 O O . LEU A 1 100 ? -12.615 7.665 28.796 1.00 55.22 100 LEU A O 1
ATOM 785 N N . GLN A 1 101 ? -11.658 5.813 27.955 1.00 48.88 101 GLN A N 1
ATOM 786 C CA . GLN A 1 101 ? -12.826 4.924 28.039 1.00 48.88 101 GLN A CA 1
ATOM 787 C C . GLN A 1 101 ? -12.662 3.799 29.076 1.00 48.88 101 GLN A C 1
ATOM 789 O O . GLN A 1 101 ? -13.159 2.692 28.884 1.00 48.88 101 GLN A O 1
ATOM 794 N N . THR A 1 102 ? -12.021 4.066 30.215 1.00 48.94 102 THR A N 1
ATOM 795 C CA . THR A 1 102 ? -12.307 3.304 31.442 1.00 48.94 102 THR A CA 1
ATOM 796 C C . THR A 1 102 ? -13.474 3.977 32.172 1.00 48.94 102 THR A C 1
ATOM 798 O O . THR A 1 102 ? -13.235 4.927 32.923 1.00 48.94 102 THR A O 1
ATOM 801 N N . PRO A 1 103 ? -14.739 3.556 31.984 1.00 52.25 103 PRO A N 1
ATOM 802 C CA . PRO A 1 103 ? -15.778 3.919 32.929 1.00 52.25 103 PRO A CA 1
ATOM 803 C C . PRO A 1 103 ? -15.506 3.147 34.222 1.00 52.25 103 PRO A C 1
ATOM 805 O O . PRO A 1 103 ? -15.279 1.936 34.206 1.00 52.25 103 PRO A O 1
ATOM 808 N N . GLY A 1 104 ? -15.486 3.865 35.341 1.00 64.06 104 GLY A N 1
ATOM 809 C CA . GLY A 1 104 ? -15.346 3.265 36.659 1.00 64.06 104 GLY A CA 1
ATOM 810 C C . GLY A 1 104 ? -16.365 2.146 36.877 1.00 64.06 104 GLY A C 1
ATOM 811 O O . GLY A 1 104 ? -17.564 2.325 36.682 1.00 64.06 104 GLY A O 1
ATOM 812 N N . SER A 1 105 ? -15.871 0.986 37.283 1.00 49.41 105 SER A N 1
ATOM 813 C CA . SER A 1 105 ? -16.648 -0.126 37.823 1.00 49.41 105 SER A CA 1
ATOM 814 C C . SER A 1 105 ? -15.627 -1.019 38.528 1.00 49.41 105 SER A C 1
ATOM 816 O O . SER A 1 105 ? -14.638 -1.398 37.914 1.00 49.41 105 SER A O 1
ATOM 818 N N . LEU A 1 106 ? -15.701 -1.357 39.806 1.00 47.50 106 LEU A N 1
ATOM 819 C CA . LEU A 1 106 ? -16.712 -1.199 40.839 1.00 47.50 106 LEU A CA 1
ATOM 820 C C . LEU A 1 106 ? -15.953 -1.531 42.134 1.00 47.50 106 LEU A C 1
ATOM 822 O O . LEU A 1 106 ? -15.333 -2.591 42.205 1.00 47.50 106 LEU A O 1
ATOM 826 N N . ALA A 1 107 ? -15.957 -0.649 43.129 1.00 53.47 107 ALA A N 1
ATOM 827 C CA . ALA A 1 107 ? -15.690 -1.084 44.496 1.00 53.47 107 ALA A CA 1
ATOM 828 C C . ALA A 1 107 ? -16.951 -1.806 44.993 1.00 53.47 107 ALA A C 1
ATOM 830 O O . ALA A 1 107 ? -18.036 -1.239 44.834 1.00 53.47 107 ALA A O 1
ATOM 831 N N . PRO A 1 108 ? -16.864 -3.012 45.570 1.00 61.84 108 PRO A N 1
ATOM 832 C CA . PRO A 1 108 ? -17.859 -3.468 46.518 1.00 61.84 10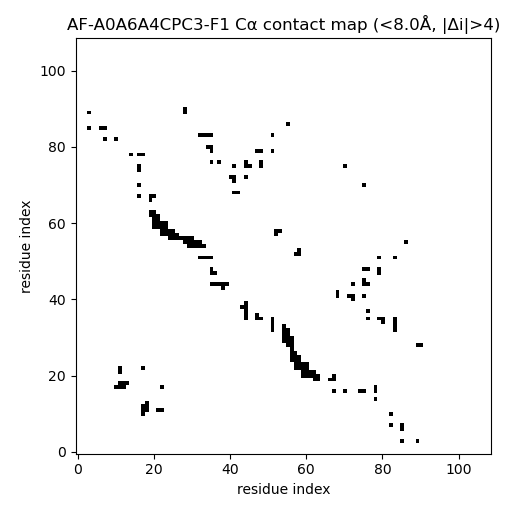8 PRO A CA 1
ATOM 833 C C . PRO A 1 108 ? -17.365 -3.222 47.951 1.00 61.84 108 PRO A C 1
ATOM 835 O O . PRO A 1 108 ? -16.171 -3.355 48.231 1.00 61.84 108 PRO A O 1
ATOM 838 N N . ASP A 1 109 ? -18.316 -2.816 48.794 1.00 55.09 109 ASP A N 1
ATOM 839 C CA . ASP A 1 109 ? -18.230 -2.662 50.255 1.00 55.09 109 ASP A CA 1
ATOM 840 C C . ASP A 1 109 ? -17.638 -3.879 50.987 1.00 55.09 109 ASP A C 1
ATOM 842 O O . ASP A 1 109 ? -17.888 -5.030 50.548 1.00 55.09 109 ASP A O 1
#

Organism: NCBI:txid129364

pLDDT: mean 79.93, std 14.04, range [47.5, 92.94]

Secondary structure (DSSP, 8-state):
-HHHHHHHHHHHHHSHHHHHTT-EE-SS--S-PPPPP--SSHHHHHHHHHHHHHHHTEE--S--HHHHHHS-HHHHHHHHHHHHHHHHHHHHHHHHHHTT---------